Protein AF-A0A828PFV1-F1 (afdb_monomer_lite)

Structure (mmCIF, N/CA/C/O backbone):
data_AF-A0A828PFV1-F1
#
_entry.id   AF-A0A828PFV1-F1
#
loop_
_atom_site.group_PDB
_atom_site.id
_atom_site.type_symbol
_atom_site.label_atom_id
_atom_site.label_alt_id
_atom_site.label_comp_id
_atom_site.label_asym_id
_atom_site.label_entity_id
_atom_site.label_seq_id
_atom_site.pdbx_PDB_ins_code
_atom_site.Cartn_x
_atom_site.Cartn_y
_atom_site.Cartn_z
_atom_site.occupancy
_atom_site.B_iso_or_equiv
_atom_site.auth_seq_id
_atom_site.auth_comp_id
_atom_site.auth_asym_id
_atom_site.auth_atom_id
_atom_site.pdbx_PDB_model_num
ATOM 1 N N . MET A 1 1 ? -10.460 -6.094 15.264 1.00 78.19 1 MET A N 1
ATOM 2 C CA . MET A 1 1 ? -9.693 -6.177 16.524 1.00 78.19 1 MET A CA 1
ATOM 3 C C . MET A 1 1 ? -9.834 -4.834 17.204 1.00 78.19 1 MET A C 1
ATOM 5 O O . MET A 1 1 ? -9.758 -3.836 16.501 1.00 78.19 1 MET A O 1
ATOM 9 N N . ASP A 1 2 ? -10.087 -4.812 18.507 1.00 78.44 2 ASP A N 1
ATOM 10 C CA . ASP A 1 2 ? -9.957 -3.583 19.292 1.00 78.44 2 ASP A CA 1
ATOM 11 C C . ASP A 1 2 ? -8.466 -3.236 19.415 1.00 78.44 2 ASP A C 1
ATOM 13 O O . ASP A 1 2 ? -7.677 -4.075 19.853 1.00 78.44 2 ASP A O 1
ATOM 17 N N . SER A 1 3 ? -8.072 -2.035 18.992 1.00 75.31 3 SER A N 1
ATOM 18 C CA . SER A 1 3 ? -6.682 -1.572 19.023 1.00 75.31 3 SER A CA 1
ATOM 19 C C . SER A 1 3 ? -6.148 -1.373 20.440 1.00 75.31 3 SER A C 1
ATOM 21 O O . SER A 1 3 ? -4.940 -1.497 20.636 1.00 75.31 3 SER A O 1
ATOM 23 N N . HIS A 1 4 ? -7.019 -1.107 21.420 1.00 80.31 4 HIS A N 1
ATOM 24 C CA . HIS A 1 4 ? -6.623 -0.905 22.812 1.00 80.31 4 HIS A CA 1
ATOM 25 C C . HIS A 1 4 ? -6.461 -2.236 23.544 1.00 80.31 4 HIS A C 1
ATOM 27 O O . HIS A 1 4 ? -5.367 -2.549 24.012 1.00 80.31 4 HIS A O 1
ATOM 33 N N . ALA A 1 5 ? -7.506 -3.070 23.586 1.00 84.25 5 ALA A N 1
ATOM 34 C CA . ALA A 1 5 ? -7.426 -4.366 24.259 1.00 84.25 5 ALA A CA 1
ATOM 35 C C . ALA A 1 5 ? -6.659 -5.430 23.456 1.00 84.25 5 ALA A C 1
ATOM 37 O O . ALA A 1 5 ? -6.387 -6.507 23.984 1.00 84.25 5 ALA A O 1
ATOM 38 N N . LYS A 1 6 ? -6.353 -5.175 22.173 1.00 86.00 6 LYS A N 1
ATOM 39 C CA . LYS A 1 6 ? -5.768 -6.142 21.219 1.00 86.00 6 LYS A CA 1
ATOM 40 C C . LYS A 1 6 ? -6.583 -7.437 21.094 1.00 86.00 6 LYS A C 1
ATOM 42 O O . LYS A 1 6 ? -6.058 -8.486 20.725 1.00 86.00 6 LYS A O 1
ATOM 47 N N . LYS A 1 7 ? -7.887 -7.370 21.382 1.00 89.00 7 LYS A N 1
ATOM 48 C CA . LYS A 1 7 ? -8.810 -8.511 21.354 1.00 89.00 7 LYS A CA 1
ATOM 49 C C . LYS A 1 7 ? -9.615 -8.543 20.061 1.00 89.00 7 LYS A C 1
ATOM 51 O O . LYS A 1 7 ? -9.994 -7.514 19.491 1.00 89.00 7 LYS A O 1
ATOM 56 N N . VAL A 1 8 ? -9.904 -9.748 19.584 1.00 91.19 8 VAL A N 1
ATOM 57 C CA . VAL A 1 8 ? -10.877 -9.948 18.506 1.00 91.19 8 VAL A CA 1
ATOM 58 C C . VAL A 1 8 ? -12.273 -9.759 19.098 1.00 91.19 8 VAL A C 1
ATOM 60 O O . VAL A 1 8 ? -12.699 -10.540 19.937 1.00 91.19 8 VAL A O 1
ATOM 63 N N . VAL A 1 9 ? -12.968 -8.701 18.676 1.00 92.50 9 VAL A N 1
ATOM 64 C CA . VAL A 1 9 ? -14.318 -8.343 19.165 1.00 92.50 9 VAL A CA 1
ATOM 65 C C . VAL A 1 9 ? -15.443 -8.876 18.273 1.00 92.50 9 VAL A C 1
ATOM 67 O O . VAL A 1 9 ? -16.601 -8.927 18.673 1.00 92.50 9 VAL A O 1
ATOM 70 N N . TYR A 1 10 ? -15.101 -9.271 17.047 1.00 93.12 10 TYR A N 1
ATOM 71 C CA . TYR A 1 10 ? -16.018 -9.849 16.076 1.00 93.12 10 TYR A CA 1
ATOM 72 C C . TYR A 1 10 ? -15.243 -10.771 15.140 1.00 93.12 10 TYR A C 1
ATOM 74 O O . TYR A 1 10 ? -14.164 -10.407 14.664 1.00 93.12 10 TYR A O 1
ATOM 82 N N . HIS A 1 11 ? -15.812 -11.936 14.851 1.00 93.38 11 HIS A N 1
ATOM 83 C CA . HIS A 1 11 ? -15.366 -12.812 13.779 1.00 93.38 11 HIS A CA 1
ATOM 84 C C . HIS A 1 11 ? -16.589 -13.427 13.099 1.00 93.38 11 HIS A C 1
ATOM 86 O O . HIS A 1 11 ? -17.629 -13.635 13.721 1.00 93.38 11 HIS A O 1
ATOM 92 N N . GLN A 1 12 ? -16.464 -13.709 11.808 1.00 93.69 12 GLN A N 1
ATOM 93 C CA . GLN A 1 12 ? -17.506 -14.364 11.037 1.00 93.69 12 GLN A CA 1
ATOM 94 C C . GLN A 1 12 ? -16.853 -15.192 9.939 1.00 93.69 12 GLN A C 1
ATOM 96 O O . GLN A 1 12 ? -15.958 -14.712 9.248 1.00 93.69 12 GLN A O 1
ATOM 101 N N . ILE A 1 13 ? -17.322 -16.424 9.774 1.00 94.56 13 ILE A N 1
ATOM 102 C CA . ILE A 1 13 ? -16.930 -17.281 8.658 1.00 94.56 13 ILE A CA 1
ATOM 103 C C . ILE A 1 13 ? -17.975 -17.097 7.560 1.00 94.56 13 ILE A C 1
ATOM 105 O O . ILE A 1 13 ? -19.176 -17.199 7.810 1.00 94.56 13 ILE A O 1
ATOM 109 N N . VAL A 1 14 ? -17.524 -16.793 6.346 1.00 93.12 14 VAL A N 1
ATOM 110 C CA . VAL A 1 14 ? -18.384 -16.623 5.170 1.00 93.12 14 VAL A CA 1
ATOM 111 C C . VAL A 1 14 ? -17.837 -17.448 4.015 1.00 93.12 14 VAL A C 1
ATOM 113 O O . VAL A 1 14 ? -16.627 -17.579 3.857 1.00 93.12 14 VAL A O 1
ATOM 116 N N . ARG A 1 15 ? -18.728 -17.985 3.176 1.00 94.62 15 ARG A N 1
ATOM 117 C CA . ARG A 1 15 ? -18.330 -18.735 1.972 1.00 94.62 15 ARG A CA 1
ATOM 118 C C . ARG A 1 15 ? -17.729 -17.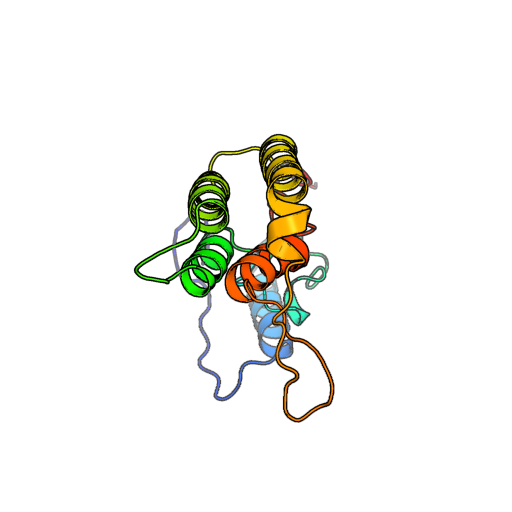828 0.895 1.00 94.62 15 ARG A C 1
ATOM 120 O O . ARG A 1 15 ? -16.835 -18.235 0.163 1.00 94.62 15 ARG A O 1
ATOM 127 N N . THR A 1 16 ? -18.241 -16.606 0.778 1.00 92.25 16 THR A N 1
ATOM 128 C CA . THR A 1 16 ? -17.770 -15.613 -0.191 1.00 92.25 16 THR A CA 1
ATOM 129 C C . THR A 1 16 ? -17.791 -14.244 0.458 1.00 92.25 16 THR A C 1
ATOM 131 O O . THR A 1 16 ? -18.819 -13.819 0.977 1.00 92.25 16 THR A O 1
ATOM 134 N N . GLU A 1 17 ? -16.663 -13.548 0.416 1.00 89.19 17 GLU A N 1
ATOM 135 C CA . GLU A 1 17 ? -16.531 -12.217 0.993 1.00 89.19 17 GLU A CA 1
ATOM 136 C C . GLU A 1 17 ? -17.305 -11.172 0.172 1.00 89.19 17 GLU A C 1
ATOM 138 O O . GLU A 1 17 ? -17.106 -11.017 -1.038 1.00 89.19 17 GLU A O 1
ATOM 143 N N . LYS A 1 18 ? -18.198 -10.439 0.844 1.00 89.94 18 LYS A N 1
ATOM 144 C CA . LYS A 1 18 ? -19.051 -9.398 0.260 1.00 89.94 18 LYS A CA 1
ATOM 145 C C . LYS A 1 18 ? -19.045 -8.161 1.148 1.00 89.94 18 LYS A C 1
ATOM 147 O O . LYS A 1 18 ? -19.048 -8.273 2.371 1.00 89.94 18 LYS A O 1
ATOM 152 N N . ASP A 1 19 ? -19.149 -6.992 0.525 1.00 87.19 19 ASP A N 1
ATOM 153 C CA . ASP A 1 19 ? -19.097 -5.692 1.209 1.00 87.19 19 ASP A CA 1
ATOM 154 C C . ASP A 1 19 ? -20.208 -5.547 2.265 1.00 87.19 19 ASP A C 1
ATOM 156 O O . ASP A 1 19 ? -20.008 -4.946 3.319 1.00 87.19 19 ASP A O 1
ATOM 160 N N . VAL A 1 20 ? -21.369 -6.169 2.021 1.00 89.38 20 VAL A N 1
ATOM 161 C CA . VAL A 1 20 ? -22.511 -6.184 2.950 1.00 89.38 20 VAL A CA 1
ATOM 162 C C . VAL A 1 20 ? -22.159 -6.767 4.322 1.00 89.38 20 VAL A C 1
ATOM 164 O O . VAL A 1 20 ? -22.649 -6.270 5.333 1.00 89.38 20 VAL A O 1
ATOM 167 N N . TYR A 1 21 ? -21.274 -7.766 4.392 1.00 92.00 21 TYR A N 1
ATOM 168 C CA . TYR A 1 21 ? -20.928 -8.398 5.667 1.00 92.00 21 TYR A CA 1
ATOM 169 C C . TYR A 1 21 ? -20.136 -7.464 6.580 1.00 92.00 21 TYR A C 1
ATOM 171 O O . TYR A 1 21 ? -20.307 -7.518 7.795 1.00 92.00 21 TYR A O 1
ATOM 179 N N . TYR A 1 22 ? -19.349 -6.548 6.015 1.00 90.44 22 TYR A N 1
ATOM 180 C CA . TYR A 1 22 ? -18.646 -5.534 6.799 1.00 90.44 22 TYR A CA 1
ATOM 181 C C . TYR A 1 22 ? -19.609 -4.502 7.375 1.00 90.44 22 TYR A C 1
ATOM 183 O O . TYR A 1 22 ? -19.496 -4.166 8.549 1.00 90.44 22 TYR A O 1
ATOM 191 N N . LYS A 1 23 ? -20.598 -4.055 6.588 1.00 89.62 23 LYS A N 1
ATOM 192 C CA . LYS A 1 23 ? -21.651 -3.148 7.076 1.00 89.62 23 LYS A CA 1
ATOM 193 C C . LYS A 1 23 ? -22.419 -3.770 8.243 1.00 89.62 23 LYS A C 1
ATOM 195 O O . LYS A 1 23 ? -22.591 -3.128 9.273 1.00 89.62 23 LYS A O 1
ATOM 200 N N . ILE A 1 24 ? -22.810 -5.039 8.104 1.00 92.19 24 ILE A N 1
ATOM 201 C CA . ILE A 1 24 ? -23.490 -5.794 9.166 1.00 92.19 24 ILE A CA 1
ATOM 202 C C . ILE A 1 24 ? -22.598 -5.911 10.408 1.00 92.19 24 ILE A C 1
ATOM 204 O O . ILE A 1 24 ? -23.056 -5.647 11.516 1.00 92.19 24 ILE A O 1
ATOM 208 N N . ALA A 1 25 ? -21.326 -6.282 10.241 1.00 92.88 25 ALA A N 1
ATOM 209 C CA . ALA A 1 25 ? -20.389 -6.417 11.354 1.00 92.88 25 ALA A CA 1
ATOM 210 C C . ALA A 1 25 ? -20.187 -5.095 12.111 1.00 92.88 25 ALA A C 1
ATOM 212 O O . ALA A 1 25 ? -20.198 -5.080 13.339 1.00 92.88 25 ALA A O 1
ATOM 213 N N . ILE A 1 26 ? -20.045 -3.984 11.386 1.00 91.31 26 ILE A N 1
ATOM 214 C CA . ILE A 1 26 ? -19.866 -2.648 11.964 1.00 91.31 26 ILE A CA 1
ATOM 215 C C . ILE A 1 26 ? -21.116 -2.206 12.725 1.00 91.31 26 ILE A C 1
ATOM 217 O O . ILE A 1 26 ? -20.994 -1.755 13.862 1.00 91.31 26 ILE A O 1
ATOM 221 N N . ASN A 1 27 ? -22.310 -2.391 12.157 1.00 92.38 27 ASN A N 1
ATOM 222 C CA . ASN A 1 27 ? -23.558 -2.057 12.848 1.00 92.38 27 ASN A CA 1
ATOM 223 C C . ASN A 1 27 ? -23.750 -2.889 14.119 1.00 92.38 27 ASN A C 1
ATOM 225 O O . ASN A 1 27 ? -24.043 -2.322 15.164 1.00 92.38 27 ASN A O 1
ATOM 229 N N . ARG A 1 28 ? -23.457 -4.195 14.084 1.00 94.12 28 ARG A N 1
ATOM 230 C CA . ARG A 1 28 ? -23.495 -5.054 15.283 1.00 94.12 28 ARG A CA 1
ATOM 231 C C . ARG A 1 28 ? -22.556 -4.584 16.389 1.00 94.12 28 ARG A C 1
ATOM 233 O O . ARG A 1 28 ? -22.851 -4.760 17.566 1.00 94.12 28 ARG A O 1
ATOM 240 N N . LEU A 1 29 ? -21.394 -4.042 16.031 1.00 93.50 29 LEU A N 1
ATOM 241 C CA . LEU A 1 29 ? -20.481 -3.458 17.012 1.00 93.50 29 LEU A CA 1
ATOM 242 C C . LEU A 1 29 ? -21.059 -2.152 17.577 1.00 93.50 29 LEU A C 1
ATOM 244 O O . LEU A 1 29 ? -21.051 -1.972 18.791 1.00 93.50 29 LEU A O 1
ATOM 248 N N . ARG A 1 30 ? -21.633 -1.284 16.739 1.00 92.50 30 ARG A N 1
ATOM 249 C CA . ARG A 1 30 ? -22.293 -0.046 17.196 1.00 92.50 30 ARG A CA 1
ATOM 250 C C . ARG A 1 30 ? -23.473 -0.319 18.132 1.00 92.50 30 ARG A C 1
ATOM 252 O O . ARG A 1 30 ? -23.561 0.306 19.180 1.00 92.50 30 ARG A O 1
ATOM 259 N N . GLU A 1 31 ? -24.317 -1.298 17.810 1.00 94.88 31 GLU A N 1
ATOM 260 C CA . GLU A 1 31 ? -25.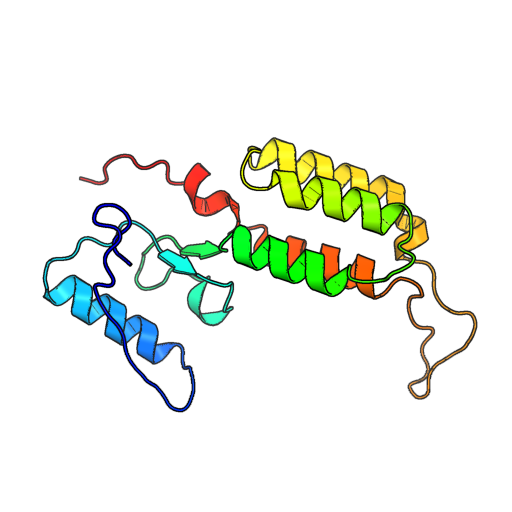443 -1.745 18.650 1.00 94.88 31 GLU A CA 1
ATOM 261 C C . GLU A 1 31 ? -24.988 -2.243 20.031 1.00 94.88 31 GLU A C 1
ATOM 263 O O . GLU A 1 31 ? -25.708 -2.104 21.014 1.00 94.88 31 GLU A O 1
ATOM 268 N N . LYS A 1 32 ? -23.767 -2.782 20.129 1.00 93.69 32 LYS A N 1
ATOM 269 C CA . LYS A 1 32 ? -23.138 -3.193 21.394 1.00 93.69 32 LYS A CA 1
ATOM 270 C C . LYS A 1 32 ? -22.459 -2.043 22.150 1.00 93.69 32 LYS A C 1
ATOM 272 O O . LYS A 1 32 ? -21.786 -2.297 23.145 1.00 93.69 32 LYS A O 1
ATOM 277 N N . GLY A 1 33 ? -22.586 -0.805 21.674 1.00 93.12 33 GLY A N 1
ATOM 278 C CA . GLY A 1 33 ? -22.000 0.382 22.295 1.00 93.12 33 GLY A CA 1
ATOM 279 C C . GLY A 1 33 ? -20.551 0.674 21.895 1.00 93.12 33 GLY A C 1
ATOM 280 O O . GLY A 1 33 ? -19.919 1.535 22.503 1.00 93.12 33 GLY A O 1
ATOM 281 N N . TYR A 1 34 ? -19.992 -0.002 20.883 1.00 90.94 34 TYR A N 1
ATOM 282 C CA . TYR A 1 34 ? -18.648 0.337 20.405 1.00 90.94 34 TYR A CA 1
ATOM 283 C C . TYR A 1 34 ? -18.659 1.647 19.608 1.00 90.94 34 TYR A C 1
ATOM 285 O O . TYR A 1 34 ? -19.327 1.760 18.577 1.00 90.94 34 TYR A O 1
ATOM 293 N N . MET A 1 35 ? -17.821 2.599 20.020 1.00 89.50 35 MET A N 1
ATOM 294 C CA . MET A 1 35 ? -17.507 3.798 19.240 1.00 89.50 35 MET A CA 1
ATOM 295 C C . MET A 1 35 ? -16.359 3.509 18.270 1.00 89.50 35 MET A C 1
ATOM 297 O O . MET A 1 35 ? -15.200 3.385 18.666 1.00 89.50 35 MET A O 1
ATOM 301 N N . ILE A 1 36 ? -16.675 3.384 16.982 1.00 88.69 36 ILE A N 1
ATOM 302 C CA . ILE A 1 36 ? -15.685 3.067 15.947 1.00 88.69 36 ILE A CA 1
ATOM 303 C C . ILE A 1 36 ? -15.100 4.371 15.402 1.00 88.69 36 ILE A C 1
ATOM 305 O O . ILE A 1 36 ? -15.758 5.086 14.654 1.00 88.69 36 ILE A O 1
ATOM 309 N N . GLN A 1 37 ? -13.853 4.664 15.767 1.00 87.00 37 GLN A N 1
ATOM 310 C CA . GLN A 1 37 ? -13.170 5.910 15.388 1.00 87.00 37 GLN A CA 1
ATOM 311 C C . GLN A 1 37 ? -12.585 5.863 13.968 1.00 87.00 37 GLN A C 1
ATOM 313 O O . GLN A 1 37 ? -12.579 6.856 13.242 1.00 87.00 37 GLN A O 1
ATOM 318 N N . SER A 1 38 ? -12.066 4.702 13.569 1.00 88.88 38 SER A N 1
ATOM 319 C CA . SER A 1 38 ? -11.475 4.486 12.249 1.00 88.88 38 SER A CA 1
ATOM 320 C C . SER A 1 38 ? -11.477 3.006 11.884 1.00 88.88 38 SER A C 1
ATOM 322 O O . SER A 1 38 ? -11.616 2.126 12.738 1.00 88.88 38 SER A O 1
ATOM 324 N N . ILE A 1 39 ? -11.312 2.728 10.594 1.00 90.12 39 ILE A N 1
ATOM 325 C CA . ILE A 1 39 ? -11.209 1.380 10.042 1.00 90.12 39 ILE A CA 1
ATOM 326 C C . ILE A 1 39 ? -9.887 1.279 9.289 1.00 90.12 39 ILE A C 1
ATOM 328 O O . ILE A 1 39 ? -9.598 2.080 8.409 1.00 90.12 39 ILE A O 1
ATOM 3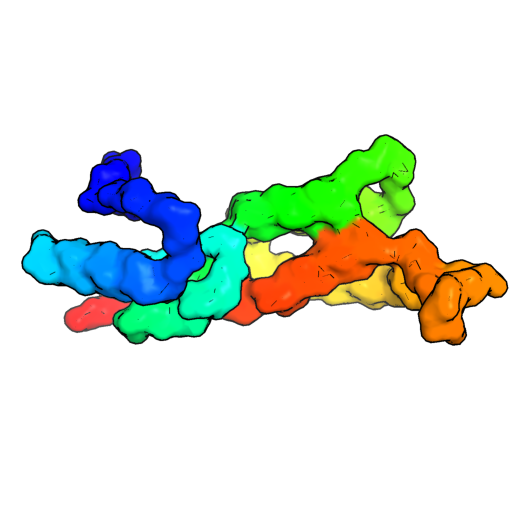32 N N . THR A 1 40 ? -9.084 0.261 9.589 1.00 92.06 40 THR A N 1
ATOM 333 C CA . THR A 1 40 ? -7.929 -0.107 8.759 1.00 92.06 40 THR A CA 1
ATOM 334 C C . THR A 1 40 ? -8.216 -1.440 8.080 1.00 92.06 40 THR A C 1
ATOM 336 O O . THR A 1 40 ? -8.472 -2.432 8.759 1.00 92.06 40 THR A O 1
ATOM 339 N N . CYS A 1 41 ? -8.175 -1.471 6.747 1.00 91.88 41 CYS A N 1
ATOM 340 C CA . CYS A 1 41 ? -8.479 -2.659 5.945 1.00 91.88 41 CYS A CA 1
ATOM 341 C C . CYS A 1 41 ? -7.332 -3.021 4.991 1.00 91.88 41 CYS A C 1
ATOM 343 O O . CYS A 1 41 ? -6.385 -2.263 4.803 1.00 91.88 41 CYS A O 1
ATOM 345 N N . ASP A 1 42 ? -7.402 -4.196 4.380 1.00 91.00 42 ASP A N 1
ATOM 346 C CA . ASP A 1 42 ? -6.398 -4.741 3.460 1.00 91.00 42 ASP A CA 1
ATOM 347 C C . ASP A 1 42 ? -6.420 -4.128 2.044 1.00 91.00 42 ASP A C 1
ATOM 349 O O . ASP A 1 42 ? -5.608 -4.503 1.198 1.00 91.00 42 ASP A O 1
ATOM 353 N N . GLY A 1 43 ? -7.327 -3.184 1.778 1.00 84.38 43 GLY A N 1
ATOM 354 C CA . GLY A 1 43 ? -7.416 -2.477 0.500 1.00 84.38 43 GLY A CA 1
ATOM 355 C C . GLY A 1 43 ? -8.504 -2.972 -0.443 1.00 84.38 43 GLY A C 1
ATOM 356 O O . GLY A 1 43 ? -8.465 -2.653 -1.641 1.00 84.38 43 GLY A O 1
ATOM 357 N N . ARG A 1 44 ? -9.484 -3.731 0.061 1.00 84.50 44 ARG A N 1
ATOM 358 C CA . ARG A 1 44 ? -10.704 -4.049 -0.685 1.00 84.50 44 ARG A CA 1
ATOM 359 C C . ARG A 1 44 ? -11.431 -2.761 -1.094 1.00 84.50 44 ARG A C 1
ATOM 361 O O . ARG A 1 44 ? -11.908 -2.000 -0.259 1.00 84.50 44 ARG A O 1
ATOM 368 N N . ARG A 1 45 ? -11.548 -2.526 -2.408 1.00 72.19 45 ARG A N 1
ATOM 369 C CA . ARG A 1 45 ? -12.078 -1.269 -2.983 1.00 72.19 45 ARG A CA 1
ATOM 370 C C . ARG A 1 45 ? -13.437 -0.845 -2.425 1.00 72.19 45 ARG A C 1
ATOM 372 O O . ARG A 1 45 ? -13.629 0.338 -2.177 1.00 72.19 45 ARG A O 1
ATOM 379 N N . GLY A 1 46 ? -14.353 -1.795 -2.238 1.00 75.88 46 GLY A N 1
ATOM 380 C CA . GLY A 1 46 ? -15.695 -1.527 -1.714 1.00 75.88 46 GLY A CA 1
ATOM 381 C C . GLY A 1 46 ? -15.720 -1.035 -0.265 1.00 75.88 46 GLY A C 1
ATOM 382 O O . GLY A 1 46 ? -16.724 -0.479 0.164 1.00 75.88 46 GLY A O 1
ATOM 383 N N . LEU A 1 47 ? -14.615 -1.203 0.469 1.00 79.38 47 LEU A N 1
ATOM 384 C CA . LEU A 1 47 ? -14.476 -0.798 1.868 1.00 79.38 47 LEU A CA 1
ATOM 385 C C . LEU A 1 47 ? -13.669 0.485 2.049 1.00 79.38 47 LEU A C 1
ATOM 387 O O . LEU A 1 47 ? -13.730 1.068 3.117 1.00 79.38 47 LEU A O 1
ATOM 391 N N . LEU A 1 48 ? -12.899 0.911 1.043 1.00 77.75 48 LEU A N 1
ATOM 392 C CA . LEU A 1 48 ? -12.030 2.088 1.161 1.00 77.75 48 LEU A CA 1
ATOM 393 C C . LEU A 1 48 ? -12.780 3.418 1.057 1.00 77.75 48 LEU A C 1
ATOM 395 O O . LEU A 1 48 ? -12.263 4.436 1.501 1.00 77.75 48 LEU A O 1
ATOM 399 N N . LYS A 1 49 ? -13.982 3.426 0.472 1.00 75.56 49 LYS A N 1
ATOM 400 C CA . LYS A 1 49 ? -14.891 4.572 0.596 1.00 75.56 49 LYS A CA 1
ATOM 401 C C . LYS A 1 49 ? -15.458 4.577 2.013 1.00 75.56 49 LYS A C 1
ATOM 403 O O . LYS A 1 49 ? -15.788 3.495 2.493 1.00 75.56 49 LYS A O 1
ATOM 408 N N . ASP A 1 50 ? -15.571 5.758 2.628 1.00 67.94 50 ASP A N 1
ATOM 409 C CA . ASP A 1 50 ? -16.025 5.922 4.015 1.00 67.94 50 ASP A CA 1
ATOM 410 C C . ASP A 1 50 ? -17.196 4.990 4.322 1.00 67.94 50 ASP A C 1
ATOM 412 O O . ASP A 1 50 ? -18.280 5.063 3.734 1.00 67.94 50 ASP A O 1
ATOM 416 N N . LEU A 1 51 ? -16.921 4.030 5.200 1.00 77.06 51 LEU A N 1
ATOM 417 C CA . LEU A 1 51 ? -17.850 2.965 5.503 1.00 77.06 51 LEU A CA 1
ATOM 418 C C . LEU A 1 51 ? -18.677 3.415 6.695 1.00 77.06 51 LEU A C 1
ATOM 420 O O . LEU A 1 51 ? -18.178 3.452 7.817 1.00 77.06 51 LEU A O 1
ATOM 424 N N . LEU A 1 52 ? -19.938 3.764 6.434 1.00 80.38 52 LEU A N 1
ATOM 425 C CA . LEU A 1 52 ? -20.852 4.290 7.453 1.00 80.38 52 LEU A CA 1
ATOM 426 C C . LEU A 1 52 ? -20.262 5.538 8.140 1.00 80.38 52 LEU A C 1
ATOM 428 O O . LEU A 1 52 ? -20.174 5.582 9.367 1.00 80.38 52 LEU A O 1
ATOM 432 N N . ASP A 1 53 ? -19.777 6.491 7.337 1.00 82.19 53 ASP A N 1
ATOM 433 C CA . ASP A 1 53 ? -19.164 7.757 7.784 1.00 82.19 53 ASP A CA 1
ATOM 434 C C . ASP A 1 53 ? -17.943 7.579 8.700 1.00 82.19 53 ASP A C 1
ATOM 436 O O . ASP A 1 53 ? -17.574 8.458 9.477 1.00 82.19 53 ASP A O 1
ATOM 440 N N . THR A 1 54 ? -17.300 6.412 8.618 1.00 86.25 54 THR A N 1
ATOM 441 C CA . THR A 1 54 ? -16.102 6.094 9.392 1.00 86.25 54 THR A CA 1
ATOM 442 C C . THR A 1 54 ? -14.875 6.168 8.498 1.00 86.25 54 THR A C 1
ATOM 444 O O . THR A 1 54 ? -14.795 5.473 7.478 1.00 86.25 54 THR A O 1
ATOM 447 N N . SER A 1 55 ? -13.899 6.977 8.921 1.00 88.50 55 SER A N 1
ATOM 448 C CA . SER A 1 55 ? -12.634 7.143 8.205 1.00 88.50 55 SER A CA 1
ATOM 449 C C . SER A 1 55 ? -11.974 5.786 7.960 1.00 88.50 55 SER A C 1
ATOM 451 O O . SER A 1 55 ? -11.765 4.996 8.887 1.00 88.50 55 SER A O 1
ATOM 453 N N . THR A 1 56 ? -11.677 5.494 6.692 1.00 89.81 56 THR A N 1
ATOM 454 C CA . THR A 1 56 ? -11.068 4.219 6.306 1.00 89.81 56 THR A CA 1
ATOM 455 C C . THR A 1 56 ? -9.660 4.400 5.749 1.00 89.81 56 THR A C 1
ATOM 457 O O . THR A 1 56 ? -9.355 5.311 4.977 1.00 89.81 56 THR A O 1
ATOM 460 N N . GLN A 1 57 ? -8.776 3.503 6.169 1.00 92.06 57 GLN A N 1
ATOM 461 C CA . GLN A 1 57 ? -7.360 3.496 5.863 1.00 92.06 57 GLN A CA 1
ATOM 462 C C . GLN A 1 57 ? -6.943 2.186 5.198 1.00 92.06 57 GLN A C 1
ATOM 464 O O . GLN A 1 57 ? -7.343 1.090 5.603 1.00 92.06 57 GLN A O 1
ATOM 469 N N . MET A 1 58 ? -6.060 2.308 4.210 1.00 94.25 58 MET A N 1
ATOM 470 C CA . MET A 1 58 ? -5.308 1.188 3.667 1.00 94.25 58 MET A CA 1
ATOM 471 C C . MET A 1 58 ? -4.244 0.744 4.673 1.00 94.25 58 MET A C 1
ATOM 473 O O . MET A 1 58 ? -3.381 1.521 5.080 1.00 94.25 58 MET A O 1
ATOM 477 N N . CYS A 1 59 ? -4.253 -0.534 5.031 1.00 94.25 59 CYS A N 1
ATOM 478 C CA . CYS A 1 59 ? -3.245 -1.122 5.893 1.00 94.25 59 CYS A CA 1
ATOM 479 C C . CYS A 1 59 ? -1.870 -1.062 5.219 1.00 94.25 59 CYS A C 1
ATOM 481 O O . CYS A 1 59 ? -1.607 -1.739 4.221 1.00 94.25 59 CYS A O 1
ATOM 483 N N . GLN A 1 60 ? -0.960 -0.293 5.814 1.00 95.62 60 GLN A N 1
ATOM 484 C CA . GLN A 1 60 ? 0.399 -0.119 5.308 1.00 95.62 60 GLN A CA 1
ATOM 485 C C . GLN A 1 60 ? 1.165 -1.449 5.220 1.00 95.62 60 GLN A C 1
ATOM 487 O O . GLN A 1 60 ? 1.874 -1.679 4.244 1.00 95.62 60 GLN A O 1
ATOM 492 N N . PHE A 1 61 ? 0.969 -2.372 6.169 1.00 94.62 61 PHE A N 1
ATOM 493 C CA . PHE A 1 61 ? 1.588 -3.704 6.126 1.00 94.62 61 PHE A CA 1
ATOM 494 C C . PHE A 1 61 ? 1.125 -4.529 4.920 1.00 94.62 61 PHE A C 1
ATOM 496 O O . PHE A 1 61 ? 1.952 -5.128 4.228 1.00 94.62 61 PHE A O 1
ATOM 503 N N . HIS A 1 62 ? -0.179 -4.522 4.627 1.00 95.12 62 HIS A N 1
ATOM 504 C CA . HIS A 1 62 ? -0.716 -5.192 3.443 1.00 95.12 62 HIS A CA 1
ATOM 505 C C . HIS A 1 62 ? -0.189 -4.548 2.159 1.00 95.12 62 HIS A C 1
ATOM 507 O O . HIS A 1 62 ? 0.218 -5.263 1.243 1.00 95.12 62 HIS A O 1
ATOM 513 N N . LEU A 1 63 ? -0.104 -3.214 2.103 1.00 96.38 63 LEU A N 1
ATOM 514 C CA . LEU A 1 63 ? 0.464 -2.522 0.946 1.00 96.38 63 LEU A CA 1
ATOM 515 C C . LEU A 1 63 ? 1.937 -2.890 0.721 1.00 96.38 63 LEU A C 1
ATOM 517 O O . LEU A 1 63 ? 2.324 -3.214 -0.404 1.00 96.38 63 LEU A O 1
ATOM 521 N N . VAL A 1 64 ? 2.746 -2.910 1.784 1.0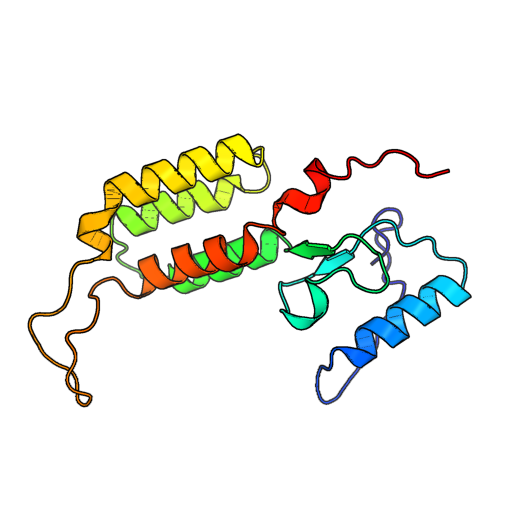0 96.50 64 VAL A N 1
ATOM 522 C CA . VAL A 1 64 ? 4.139 -3.377 1.724 1.00 96.50 64 VAL A CA 1
ATOM 523 C C . VAL A 1 64 ? 4.190 -4.804 1.183 1.00 96.50 64 VAL A C 1
ATOM 525 O O . VAL A 1 64 ? 4.955 -5.075 0.261 1.00 96.50 64 VAL A O 1
ATOM 528 N N . ALA A 1 65 ? 3.348 -5.715 1.677 1.00 95.75 65 ALA A N 1
ATOM 529 C CA . ALA A 1 65 ? 3.312 -7.097 1.200 1.00 95.75 65 ALA A CA 1
ATOM 530 C C . ALA A 1 65 ? 2.926 -7.211 -0.289 1.00 95.75 65 ALA A C 1
ATOM 532 O O . ALA A 1 65 ? 3.529 -8.005 -1.017 1.00 95.75 65 ALA A O 1
ATOM 533 N N . ILE A 1 66 ? 1.964 -6.410 -0.763 1.00 94.81 66 ILE A N 1
ATOM 534 C CA . ILE A 1 66 ? 1.570 -6.338 -2.180 1.00 94.81 66 ILE A CA 1
ATOM 535 C C . ILE A 1 66 ? 2.766 -5.918 -3.043 1.00 94.81 66 ILE A C 1
ATOM 537 O O . ILE A 1 66 ? 3.094 -6.589 -4.025 1.00 94.81 66 ILE A O 1
ATOM 541 N N . VAL A 1 67 ? 3.452 -4.840 -2.657 1.00 95.62 67 VAL A N 1
ATOM 542 C CA . VAL A 1 67 ? 4.611 -4.309 -3.389 1.00 95.62 67 VAL A CA 1
ATOM 543 C C . VAL A 1 67 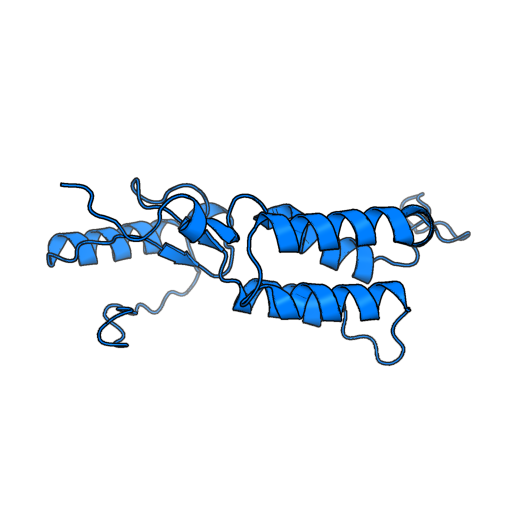? 5.771 -5.303 -3.372 1.00 95.62 67 VAL A C 1
ATOM 545 O O . VAL A 1 67 ? 6.339 -5.616 -4.417 1.00 95.62 67 VAL A O 1
ATOM 548 N N . MET A 1 68 ? 6.095 -5.870 -2.210 1.00 94.94 68 MET A N 1
ATOM 549 C CA . MET A 1 68 ? 7.177 -6.845 -2.067 1.00 94.94 68 MET A CA 1
ATOM 550 C C . MET A 1 68 ? 6.938 -8.100 -2.915 1.00 94.94 68 MET A C 1
ATOM 552 O O . MET A 1 68 ? 7.882 -8.617 -3.515 1.00 94.94 68 MET A O 1
ATOM 556 N N . ARG A 1 69 ? 5.683 -8.558 -3.018 1.00 94.06 69 ARG A N 1
ATOM 557 C CA . ARG A 1 69 ? 5.290 -9.701 -3.855 1.00 94.06 69 ARG A CA 1
ATOM 558 C C . ARG A 1 69 ? 5.462 -9.410 -5.341 1.00 94.06 69 ARG A C 1
ATOM 560 O O . ARG A 1 69 ? 6.042 -10.235 -6.043 1.00 94.06 69 ARG A O 1
ATOM 567 N N . ALA A 1 70 ? 5.024 -8.238 -5.805 1.00 91.88 70 ALA A N 1
ATOM 568 C CA . ALA A 1 70 ? 5.237 -7.809 -7.189 1.00 91.88 70 ALA A CA 1
ATOM 569 C C . ALA A 1 70 ? 6.737 -7.765 -7.540 1.00 91.88 70 ALA A C 1
ATOM 571 O O . ALA A 1 70 ? 7.152 -8.104 -8.646 1.00 91.88 70 ALA A O 1
ATOM 572 N N . LEU A 1 71 ? 7.570 -7.424 -6.559 1.00 93.62 71 LEU A N 1
ATOM 573 C CA . LEU A 1 71 ? 9.006 -7.225 -6.695 1.00 93.62 71 LEU A CA 1
ATOM 574 C C . LEU A 1 71 ? 9.866 -8.457 -6.308 1.00 93.62 71 LEU A C 1
ATOM 576 O O . LEU A 1 71 ? 11.068 -8.326 -6.074 1.00 93.62 71 LEU A O 1
ATOM 580 N N . ARG A 1 72 ? 9.298 -9.670 -6.225 1.00 83.94 72 ARG A N 1
ATOM 581 C CA . ARG A 1 72 ? 9.961 -10.879 -5.671 1.00 83.94 72 ARG A CA 1
ATOM 582 C C . ARG A 1 72 ? 11.109 -11.485 -6.520 1.00 83.94 72 ARG A C 1
ATOM 584 O O . ARG A 1 72 ? 11.676 -12.495 -6.122 1.00 83.94 72 ARG A O 1
ATOM 591 N N . LYS A 1 73 ? 11.500 -10.909 -7.663 1.00 78.50 73 LYS A N 1
ATOM 592 C CA . LYS A 1 73 ? 12.529 -11.498 -8.556 1.00 78.50 73 LYS A CA 1
ATOM 593 C C . LYS A 1 73 ? 13.891 -11.715 -7.860 1.00 78.50 73 LYS A C 1
ATOM 595 O O . LYS A 1 73 ? 14.342 -10.838 -7.126 1.00 78.50 73 LYS A O 1
ATOM 600 N N . LYS A 1 74 ? 14.552 -12.852 -8.156 1.00 69.62 74 LYS A N 1
ATOM 601 C CA . LYS A 1 74 ? 15.899 -13.231 -7.659 1.00 69.62 74 LYS A CA 1
ATOM 602 C C . LYS A 1 74 ? 16.966 -12.212 -8.071 1.00 69.62 74 LYS A C 1
ATOM 604 O O . LYS A 1 74 ? 17.698 -11.714 -7.226 1.00 69.62 74 LYS A O 1
ATOM 609 N N . HIS A 1 75 ? 17.000 -11.863 -9.356 1.00 71.06 75 HIS A N 1
ATOM 610 C CA . HIS A 1 75 ? 17.824 -10.775 -9.879 1.00 71.06 75 HIS A CA 1
ATOM 611 C C . HIS A 1 75 ? 16.920 -9.584 -10.145 1.00 71.06 75 HIS A C 1
ATOM 613 O O . HIS A 1 75 ? 16.126 -9.586 -11.088 1.00 71.06 75 HIS A O 1
ATOM 619 N N . GLN A 1 76 ? 16.981 -8.602 -9.250 1.00 78.62 76 GLN A N 1
ATOM 620 C CA . GLN A 1 76 ? 16.098 -7.455 -9.317 1.00 78.62 76 GLN A CA 1
ATOM 621 C C . GLN A 1 76 ? 16.818 -6.234 -9.901 1.00 78.62 76 GLN A C 1
ATOM 623 O O . GLN A 1 76 ? 17.891 -5.869 -9.402 1.00 78.62 76 GLN A O 1
ATOM 628 N N . PRO A 1 77 ? 16.218 -5.560 -10.901 1.00 87.31 77 PRO A N 1
ATOM 629 C CA . PRO A 1 77 ? 16.731 -4.299 -11.414 1.00 87.31 77 PRO A CA 1
ATOM 630 C C . PRO A 1 77 ? 16.933 -3.268 -10.302 1.00 87.31 77 PRO A C 1
ATOM 632 O O . PRO A 1 77 ? 16.260 -3.296 -9.266 1.00 87.31 77 PRO A O 1
ATOM 635 N N . HIS A 1 78 ? 17.848 -2.328 -10.532 1.00 93.81 78 HIS A N 1
ATOM 636 C CA . HIS A 1 78 ? 18.142 -1.248 -9.590 1.00 93.81 78 HIS A CA 1
ATOM 637 C C . HIS A 1 78 ? 16.878 -0.471 -9.178 1.00 93.81 78 HIS A C 1
ATOM 639 O O . HIS A 1 78 ? 16.620 -0.318 -7.985 1.00 93.81 78 HIS A O 1
ATOM 645 N N . ALA A 1 79 ? 16.021 -0.121 -10.146 1.00 95.62 79 ALA A N 1
ATOM 646 C CA . ALA A 1 79 ? 14.732 0.532 -9.904 1.00 95.62 79 ALA A CA 1
ATOM 647 C C . ALA A 1 79 ? 13.855 -0.234 -8.898 1.00 95.62 79 ALA A C 1
ATOM 649 O O . ALA A 1 79 ? 13.287 0.350 -7.974 1.00 95.62 79 ALA A O 1
ATOM 650 N N . GLY A 1 80 ? 13.775 -1.560 -9.038 1.00 96.06 80 GLY A N 1
ATOM 651 C CA . GLY A 1 80 ? 12.996 -2.407 -8.144 1.00 96.06 80 GLY A CA 1
ATOM 652 C C . GLY A 1 80 ? 13.585 -2.505 -6.732 1.00 96.06 80 GLY A C 1
ATOM 653 O O . GLY A 1 80 ? 12.826 -2.570 -5.763 1.00 96.06 80 GLY A O 1
ATOM 654 N N . ARG A 1 81 ? 14.918 -2.503 -6.596 1.00 95.62 81 ARG A N 1
ATOM 655 C CA . ARG A 1 81 ? 15.596 -2.484 -5.288 1.00 95.62 81 ARG A CA 1
ATOM 656 C C . ARG A 1 81 ? 15.347 -1.171 -4.552 1.00 95.62 81 ARG A C 1
ATOM 658 O O . ARG A 1 81 ? 14.967 -1.206 -3.386 1.00 95.62 81 ARG A O 1
ATOM 665 N N . GLU A 1 82 ? 15.468 -0.038 -5.240 1.00 97.31 82 GLU A N 1
ATOM 666 C CA . GLU A 1 82 ? 15.160 1.272 -4.656 1.00 97.31 82 GLU A CA 1
ATOM 667 C C . GLU A 1 82 ? 13.694 1.369 -4.211 1.00 97.31 82 GLU A C 1
ATOM 669 O O . GLU A 1 82 ? 13.423 1.796 -3.089 1.00 97.31 82 GLU A O 1
ATOM 674 N N . LEU A 1 83 ? 12.744 0.890 -5.026 1.00 97.44 83 LEU A N 1
ATOM 675 C CA . LEU A 1 83 ? 11.325 0.908 -4.654 1.00 97.44 83 LEU A CA 1
ATOM 676 C C . LEU A 1 83 ? 11.038 0.050 -3.411 1.00 97.44 83 LEU A C 1
ATOM 678 O O . LEU A 1 83 ? 10.222 0.437 -2.574 1.00 97.44 83 LEU A O 1
ATOM 682 N N . LYS A 1 84 ? 11.725 -1.093 -3.248 1.00 96.31 84 LYS A N 1
ATOM 683 C CA . LYS A 1 84 ? 11.646 -1.898 -2.015 1.00 96.31 84 LYS A CA 1
ATOM 684 C C . LYS A 1 84 ? 12.144 -1.123 -0.799 1.00 96.31 84 LYS A C 1
ATOM 686 O O . LYS A 1 84 ? 11.546 -1.235 0.268 1.00 96.31 84 LYS A O 1
ATOM 691 N N . THR A 1 85 ? 13.233 -0.374 -0.935 1.00 96.62 85 THR A N 1
ATOM 692 C CA . THR A 1 85 ? 13.751 0.451 0.162 1.00 96.62 85 THR A CA 1
ATOM 693 C C . THR A 1 85 ? 12.742 1.528 0.541 1.00 96.62 85 THR A C 1
ATOM 695 O O . THR A 1 85 ? 12.408 1.637 1.716 1.00 96.62 85 THR A O 1
ATOM 698 N N . ILE A 1 86 ? 12.173 2.233 -0.442 1.00 97.88 86 ILE A N 1
ATOM 699 C CA . ILE A 1 86 ? 11.153 3.266 -0.210 1.00 97.88 86 ILE A CA 1
ATOM 700 C C . ILE A 1 86 ? 9.922 2.673 0.479 1.00 97.88 86 ILE A C 1
ATOM 702 O O . ILE A 1 86 ? 9.501 3.175 1.516 1.00 97.88 86 ILE A O 1
ATOM 706 N N . VAL A 1 87 ? 9.354 1.573 -0.033 1.00 97.06 87 VAL A N 1
ATOM 707 C CA . VAL A 1 87 ? 8.117 1.018 0.544 1.00 97.06 87 VAL A CA 1
ATOM 708 C C . VAL A 1 87 ? 8.308 0.538 1.987 1.00 97.06 87 VAL A C 1
ATOM 710 O O . VAL A 1 87 ? 7.375 0.594 2.781 1.00 97.06 87 VAL A O 1
ATOM 713 N N . LYS A 1 88 ? 9.516 0.105 2.369 1.00 96.25 88 LYS A N 1
ATOM 714 C CA . LYS A 1 88 ? 9.819 -0.299 3.750 1.00 96.25 88 LYS A CA 1
ATOM 715 C C . LYS A 1 88 ? 9.786 0.867 4.740 1.00 96.25 88 LYS A C 1
ATOM 717 O O . LYS A 1 88 ? 9.548 0.615 5.920 1.00 96.25 88 LYS A O 1
ATOM 722 N N . THR A 1 89 ? 9.985 2.109 4.286 1.00 96.56 89 THR A N 1
ATOM 723 C CA . THR A 1 89 ? 9.884 3.297 5.152 1.00 96.56 89 THR A CA 1
ATOM 724 C C . THR A 1 89 ? 8.443 3.738 5.380 1.00 96.56 89 THR A C 1
ATOM 726 O O . THR A 1 89 ? 8.215 4.631 6.184 1.00 96.56 89 THR A O 1
ATOM 729 N N . LEU A 1 90 ? 7.459 3.116 4.716 1.00 95.25 90 LEU A N 1
ATOM 730 C CA . LEU A 1 90 ? 6.062 3.554 4.749 1.00 95.25 90 LEU A CA 1
ATOM 731 C C . LEU A 1 90 ? 5.499 3.695 6.175 1.00 95.25 90 LEU A C 1
ATOM 733 O O . LEU A 1 90 ? 4.759 4.629 6.445 1.00 95.25 90 LEU A O 1
ATOM 737 N N . LYS A 1 91 ? 5.895 2.799 7.087 1.00 91.25 91 LYS A N 1
ATOM 738 C CA . LYS A 1 91 ? 5.457 2.785 8.494 1.00 91.25 91 LYS A CA 1
ATOM 739 C C . LYS A 1 91 ? 6.074 3.875 9.380 1.00 91.25 91 LYS A C 1
ATOM 741 O O . LYS A 1 91 ? 5.674 4.011 10.528 1.00 91.25 91 LYS A O 1
ATOM 746 N N . SER A 1 92 ? 7.115 4.551 8.902 1.00 93.06 92 SER A N 1
ATOM 747 C CA . SER A 1 92 ? 7.949 5.463 9.696 1.00 93.06 92 SER A CA 1
ATOM 748 C C . SER A 1 92 ? 8.181 6.808 9.009 1.00 93.06 92 SER A C 1
ATOM 750 O O . SER A 1 92 ? 9.024 7.574 9.459 1.00 93.06 92 SER A O 1
ATOM 752 N N . SER A 1 93 ? 7.490 7.070 7.902 1.00 95.19 93 SER A N 1
ATOM 753 C CA . SER A 1 93 ? 7.557 8.328 7.160 1.00 95.19 93 SER A CA 1
ATOM 754 C C . SER A 1 93 ? 6.244 9.080 7.309 1.00 95.19 93 SER A C 1
ATOM 756 O O . SER A 1 93 ? 5.192 8.457 7.436 1.00 95.19 93 SER A O 1
ATOM 758 N N . SER A 1 94 ? 6.300 10.408 7.220 1.00 95.62 94 SER A N 1
ATOM 759 C CA . SER A 1 94 ? 5.086 11.200 6.987 1.00 95.62 94 SER A CA 1
ATOM 760 C C . SER A 1 94 ? 4.560 10.992 5.562 1.00 95.62 94 SER A C 1
ATOM 762 O O . SER A 1 94 ? 5.323 10.617 4.659 1.00 95.62 94 SER A O 1
ATOM 764 N N . LYS A 1 95 ? 3.283 11.314 5.317 1.00 95.94 95 LYS A N 1
ATOM 765 C CA . LYS A 1 95 ? 2.693 11.319 3.966 1.00 95.94 95 LYS A CA 1
ATOM 766 C C . LYS A 1 95 ? 3.555 12.079 2.961 1.00 95.94 95 LYS A C 1
ATOM 768 O O . LYS A 1 95 ? 3.847 11.567 1.878 1.00 95.94 95 LYS A O 1
ATOM 773 N N . ASN A 1 96 ? 3.955 13.299 3.316 1.00 96.50 96 ASN A N 1
ATOM 774 C CA . ASN A 1 96 ? 4.696 14.188 2.423 1.00 96.50 96 ASN A CA 1
ATOM 775 C C . ASN A 1 96 ? 6.085 13.628 2.100 1.00 96.50 96 ASN A C 1
ATOM 777 O O . ASN A 1 96 ? 6.460 13.557 0.932 1.00 96.50 96 ASN A O 1
ATOM 781 N N . GLU A 1 97 ? 6.821 13.170 3.112 1.00 97.62 97 GLU A N 1
ATOM 782 C CA . GLU A 1 97 ? 8.145 12.566 2.936 1.00 97.62 97 GLU A CA 1
ATOM 783 C C . GLU A 1 97 ? 8.083 11.315 2.049 1.00 97.62 97 GLU A C 1
ATOM 785 O O . GLU A 1 97 ? 8.875 11.162 1.113 1.00 97.62 97 GLU A O 1
ATOM 790 N N . PHE A 1 98 ? 7.118 10.427 2.307 1.00 98.06 98 PHE A N 1
ATOM 791 C CA . PHE A 1 98 ? 6.957 9.202 1.533 1.00 98.06 98 PHE A CA 1
ATOM 792 C C . PHE A 1 98 ? 6.604 9.500 0.068 1.00 98.06 98 PHE A C 1
ATOM 794 O O . PHE A 1 98 ? 7.209 8.927 -0.844 1.00 98.06 98 PHE A O 1
ATOM 801 N N . TYR A 1 99 ? 5.667 10.420 -0.182 1.00 97.62 99 TYR A N 1
ATOM 802 C CA . TYR A 1 99 ? 5.268 10.782 -1.545 1.00 97.62 99 TYR A CA 1
ATOM 803 C C . TYR A 1 99 ? 6.338 11.551 -2.303 1.00 97.62 99 TYR A C 1
ATOM 805 O O . TYR A 1 99 ? 6.491 11.308 -3.499 1.00 97.62 99 TYR A O 1
ATOM 813 N N . LEU A 1 100 ? 7.142 12.372 -1.630 1.00 98.25 100 LEU A N 1
ATOM 814 C CA . LEU A 1 100 ? 8.294 13.013 -2.254 1.00 98.25 100 LEU A CA 1
ATOM 815 C C . LEU A 1 100 ? 9.329 11.975 -2.717 1.00 98.25 100 LEU A C 1
ATOM 817 O O . LEU A 1 100 ? 9.772 12.007 -3.865 1.00 98.25 100 LEU A O 1
ATOM 821 N N . ARG A 1 101 ? 9.665 10.992 -1.868 1.00 98.31 101 ARG A N 1
ATOM 822 C CA . ARG A 1 101 ? 10.569 9.887 -2.245 1.00 98.31 101 ARG A CA 1
ATOM 823 C C . ARG A 1 101 ? 10.022 9.071 -3.414 1.00 98.31 101 ARG A C 1
ATOM 825 O O . ARG A 1 101 ? 10.759 8.764 -4.350 1.00 98.31 101 ARG A O 1
ATOM 832 N N . LEU A 1 102 ? 8.733 8.733 -3.373 1.00 98.12 102 LEU A N 1
ATOM 833 C CA . LEU A 1 102 ? 8.067 7.973 -4.431 1.00 98.12 102 LEU A CA 1
ATOM 834 C C . LEU A 1 102 ? 8.033 8.743 -5.760 1.00 98.12 102 LEU A C 1
ATOM 836 O O . LEU A 1 102 ? 8.238 8.150 -6.821 1.00 98.12 102 LEU A O 1
ATOM 840 N N . TYR A 1 103 ? 7.786 10.052 -5.703 1.00 98.19 103 TYR A N 1
ATOM 841 C CA . TYR A 1 103 ? 7.799 10.941 -6.861 1.00 98.19 103 TYR A CA 1
ATOM 842 C C . TYR A 1 103 ? 9.189 11.001 -7.501 1.00 98.19 103 TYR A C 1
ATOM 844 O O . TYR A 1 103 ? 9.327 10.715 -8.691 1.00 98.19 103 TYR A O 1
ATOM 852 N N . ASN A 1 104 ? 10.229 11.249 -6.701 1.00 98.50 104 ASN A N 1
ATOM 853 C CA . ASN A 1 104 ? 11.612 11.294 -7.178 1.00 98.50 104 ASN A CA 1
ATOM 854 C C . ASN A 1 104 ? 12.047 9.961 -7.802 1.00 98.50 104 ASN A C 1
ATOM 856 O O . ASN A 1 104 ? 12.671 9.942 -8.861 1.00 98.50 104 ASN A O 1
ATOM 860 N N . TRP A 1 105 ? 11.654 8.834 -7.201 1.00 98.38 105 TRP A N 1
ATOM 861 C CA . TRP A 1 105 ? 11.872 7.514 -7.792 1.00 98.38 105 TRP A CA 1
ATOM 862 C C . TRP A 1 105 ? 11.175 7.368 -9.153 1.00 98.38 105 TRP A C 1
ATOM 864 O O . TRP A 1 105 ? 11.769 6.858 -10.103 1.00 98.38 105 TRP A O 1
ATOM 874 N N . LYS A 1 106 ? 9.926 7.836 -9.281 1.00 97.94 106 LYS A N 1
ATOM 875 C CA . LYS A 1 106 ? 9.164 7.725 -10.532 1.00 97.94 106 LYS A CA 1
ATOM 876 C C . LYS A 1 106 ? 9.781 8.544 -11.665 1.00 97.94 106 LYS A C 1
ATOM 878 O O . LYS A 1 106 ? 9.750 8.057 -12.800 1.00 97.94 106 LYS A O 1
ATOM 883 N N . LEU A 1 107 ? 10.293 9.738 -11.358 1.00 98.19 107 LEU A N 1
ATOM 884 C CA . LEU A 1 107 ? 11.026 10.585 -12.301 1.00 98.19 107 LEU A CA 1
ATOM 885 C C . LEU A 1 107 ? 12.330 9.910 -12.729 1.00 98.19 107 LEU A C 1
ATOM 887 O O . LEU A 1 107 ? 12.538 9.677 -13.915 1.00 98.19 107 LEU A O 1
ATOM 891 N N . LYS A 1 108 ? 13.154 9.500 -11.756 1.00 98.31 108 LYS A N 1
ATOM 892 C CA . LYS A 1 108 ? 14.453 8.854 -11.995 1.00 98.31 108 LYS A CA 1
ATOM 893 C C . LYS A 1 108 ? 14.352 7.621 -12.895 1.00 98.31 108 LYS A C 1
ATOM 895 O O . LYS A 1 108 ? 15.231 7.384 -13.713 1.00 98.31 108 LYS A O 1
ATOM 900 N N . HIS A 1 109 ? 13.290 6.830 -12.742 1.00 97.75 109 HIS A N 1
ATOM 901 C CA . HIS A 1 109 ? 13.097 5.579 -13.485 1.00 97.75 109 HIS A CA 1
ATOM 902 C C . HIS A 1 109 ? 12.025 5.682 -14.570 1.00 97.75 109 HIS A C 1
ATOM 904 O O . HIS A 1 109 ? 11.457 4.664 -14.965 1.00 97.75 109 HIS A O 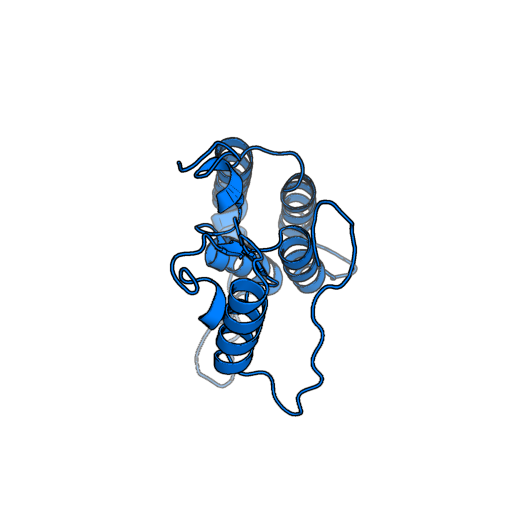1
ATOM 910 N N . GLN A 1 110 ? 11.681 6.886 -15.035 1.00 97.19 110 GLN A N 1
ATOM 911 C CA . GLN A 1 110 ? 10.591 7.061 -15.993 1.00 97.19 110 GLN A CA 1
ATOM 912 C C . GLN A 1 110 ? 10.832 6.318 -17.308 1.00 97.19 110 GLN A C 1
ATOM 914 O O . GLN A 1 110 ? 9.947 5.565 -17.726 1.00 97.19 110 GLN A O 1
ATOM 919 N N . ASP A 1 111 ? 12.015 6.474 -17.893 1.00 97.56 111 ASP A N 1
ATOM 920 C CA . ASP A 1 111 ? 12.376 5.841 -19.164 1.00 97.56 111 ASP A CA 1
ATOM 921 C C . ASP A 1 111 ? 12.470 4.327 -19.017 1.00 97.56 111 ASP A C 1
ATOM 923 O O . ASP A 1 111 ? 11.826 3.592 -19.765 1.00 97.56 111 ASP A O 1
ATOM 927 N N . PHE A 1 112 ? 13.140 3.864 -17.954 1.00 96.56 112 PHE A N 1
ATOM 928 C CA . PHE A 1 112 ? 13.167 2.455 -17.567 1.00 96.56 112 PHE A CA 1
ATOM 929 C C . PHE A 1 112 ? 11.749 1.879 -17.500 1.00 96.56 112 PHE A C 1
ATOM 931 O O . PHE A 1 112 ? 11.446 0.887 -18.144 1.00 96.56 112 PHE A O 1
ATOM 938 N N . LEU A 1 113 ? 10.820 2.520 -16.788 1.00 96.31 113 LEU A N 1
ATOM 939 C CA . LEU A 1 113 ? 9.450 2.016 -16.669 1.00 96.31 113 LEU A CA 1
ATOM 940 C C . LEU A 1 113 ? 8.698 2.007 -18.004 1.00 96.31 113 LEU A C 1
ATOM 942 O O . LEU A 1 113 ? 7.761 1.220 -18.150 1.00 96.31 113 LEU A O 1
ATOM 946 N N . ASN A 1 114 ? 9.033 2.895 -18.935 1.00 96.81 114 ASN A N 1
ATOM 947 C CA . ASN A 1 114 ? 8.358 3.020 -20.223 1.00 96.81 114 ASN A CA 1
ATOM 948 C C . ASN A 1 114 ? 8.962 2.139 -21.319 1.00 96.81 114 ASN A C 1
ATOM 950 O O . ASN A 1 114 ? 8.332 1.996 -22.365 1.00 96.81 114 ASN A O 1
ATOM 954 N N . GLU A 1 115 ? 10.099 1.495 -21.059 1.00 97.06 115 GLU A N 1
ATOM 955 C CA . GLU A 1 115 ? 10.735 0.567 -21.985 1.00 97.06 115 GLU A CA 1
ATOM 956 C C . GLU A 1 115 ? 9.785 -0.579 -22.381 1.00 97.06 115 GLU A C 1
ATOM 958 O O . GLU A 1 115 ? 9.209 -1.286 -21.536 1.00 97.06 115 GLU A O 1
ATOM 963 N N . ARG A 1 116 ? 9.624 -0.771 -23.693 1.00 96.00 116 ARG A N 1
ATOM 964 C CA . ARG A 1 116 ? 8.785 -1.810 -24.300 1.00 96.00 116 ARG A CA 1
ATOM 965 C C . ARG A 1 116 ? 9.641 -2.829 -25.035 1.00 96.00 116 ARG A C 1
ATOM 967 O O . ARG A 1 116 ? 10.746 -2.529 -25.458 1.00 96.00 116 ARG A O 1
ATOM 974 N N . SER A 1 117 ? 9.143 -4.056 -25.120 1.00 93.81 117 SER A N 1
ATOM 975 C CA . SER A 1 117 ? 9.756 -5.112 -25.919 1.00 93.81 117 SER A CA 1
ATOM 976 C C . SER A 1 117 ? 9.710 -4.749 -27.397 1.00 93.81 117 SER A C 1
ATOM 978 O O . SER A 1 117 ? 8.731 -4.164 -27.838 1.00 93.81 117 SER A O 1
ATOM 980 N N . ASP A 1 118 ? 10.721 -5.176 -28.145 1.00 94.12 118 ASP A N 1
ATOM 981 C CA . ASP A 1 118 ? 10.767 -5.058 -29.608 1.00 94.12 118 ASP A CA 1
ATOM 982 C C . ASP A 1 118 ? 9.911 -6.132 -30.304 1.00 94.12 118 ASP A C 1
ATOM 984 O O . ASP A 1 118 ? 9.732 -6.113 -31.517 1.00 94.12 118 ASP A O 1
ATOM 988 N N . LYS A 1 119 ? 9.370 -7.090 -29.536 1.00 94.25 119 LYS A N 1
ATOM 989 C CA . LYS A 1 119 ? 8.468 -8.135 -30.022 1.00 94.25 119 LYS A CA 1
ATOM 990 C C . LYS A 1 119 ? 7.038 -7.829 -29.605 1.00 94.25 119 LYS A C 1
ATOM 992 O O . LYS A 1 119 ? 6.754 -7.594 -28.428 1.00 94.25 119 LYS A O 1
ATOM 997 N N . GLN A 1 120 ? 6.139 -7.879 -30.575 1.00 94.44 120 GLN A N 1
ATOM 998 C CA . GLN A 1 120 ? 4.706 -7.767 -30.356 1.00 94.44 120 GLN A CA 1
ATOM 999 C C . GLN A 1 120 ? 4.166 -9.037 -29.684 1.00 94.44 120 GLN A C 1
ATOM 1001 O O . GLN A 1 120 ? 4.705 -10.128 -29.873 1.00 94.44 120 GLN A O 1
ATOM 1006 N N . ASN A 1 121 ? 3.109 -8.904 -28.889 1.00 92.94 121 ASN A N 1
ATOM 1007 C CA . ASN A 1 121 ? 2.362 -10.056 -28.394 1.00 92.94 121 ASN A CA 1
ATOM 1008 C C . ASN A 1 121 ? 1.226 -10.460 -29.351 1.00 92.94 121 ASN A C 1
ATOM 1010 O O . ASN A 1 121 ? 0.963 -9.793 -30.350 1.00 92.94 121 ASN A O 1
ATOM 1014 N N . GLU A 1 122 ? 0.510 -11.526 -28.997 1.00 91.75 122 GLU A N 1
ATOM 1015 C CA . GLU A 1 122 ? -0.625 -12.066 -29.761 1.00 91.75 122 GLU A CA 1
ATOM 1016 C C . GLU A 1 122 ? -1.735 -11.035 -30.034 1.00 91.75 122 GLU A C 1
ATOM 1018 O O . GLU A 1 122 ? -2.432 -11.129 -31.036 1.00 91.75 122 GLU A O 1
ATOM 1023 N N . GLN A 1 123 ? -1.895 -10.035 -29.161 1.00 91.00 123 GLN A N 1
ATOM 1024 C CA . GLN A 1 123 ? -2.945 -9.014 -29.258 1.00 91.00 123 GLN A CA 1
ATOM 1025 C C . GLN A 1 123 ? -2.512 -7.738 -29.991 1.00 91.00 123 GLN A C 1
ATOM 1027 O O . GLN A 1 123 ? -3.227 -6.739 -29.940 1.00 91.00 123 GLN A O 1
ATOM 1032 N N . GLY A 1 124 ? -1.347 -7.716 -30.636 1.00 91.88 124 GLY A N 1
ATOM 1033 C CA . GLY A 1 124 ? -0.986 -6.574 -31.473 1.00 91.88 124 GLY A CA 1
ATOM 1034 C C . GLY A 1 124 ? -0.132 -5.492 -30.809 1.00 91.88 124 GLY A C 1
ATOM 1035 O O . GLY A 1 124 ? 0.209 -4.514 -31.463 1.00 91.88 124 GLY A O 1
ATOM 1036 N N . TYR A 1 125 ? 0.227 -5.619 -29.526 1.00 92.94 125 TYR A N 1
ATOM 1037 C CA . TYR A 1 125 ? 0.931 -4.558 -28.799 1.00 92.94 125 TYR A CA 1
ATOM 1038 C C . TYR A 1 125 ? 2.311 -4.966 -28.283 1.00 92.94 125 TYR A C 1
ATOM 1040 O O . TYR A 1 125 ? 2.572 -6.114 -27.929 1.00 92.94 125 TYR A O 1
ATOM 1048 N N . PHE A 1 126 ? 3.200 -3.977 -28.177 1.00 94.75 126 PHE A N 1
ATOM 1049 C CA . PHE A 1 126 ? 4.535 -4.133 -27.602 1.00 94.75 126 PHE A CA 1
ATOM 1050 C C . PHE A 1 126 ? 4.467 -4.034 -26.072 1.00 94.75 126 PHE A C 1
ATOM 1052 O O . PHE A 1 126 ? 4.183 -2.954 -25.530 1.00 94.75 126 PHE A O 1
ATOM 1059 N N . PRO A 1 127 ? 4.674 -5.133 -25.331 1.00 94.19 127 PRO A N 1
ATOM 1060 C CA . PRO A 1 127 ? 4.527 -5.123 -23.887 1.00 94.19 127 PRO A CA 1
ATOM 1061 C C . PRO A 1 127 ? 5.663 -4.379 -23.186 1.00 94.19 127 PRO A C 1
ATOM 1063 O O . PRO A 1 127 ? 6.806 -4.408 -23.629 1.00 94.19 127 PRO A O 1
ATOM 1066 N N . TYR A 1 128 ? 5.379 -3.797 -22.021 1.00 94.69 128 TYR A N 1
ATOM 1067 C CA . TYR A 1 128 ? 6.423 -3.248 -21.151 1.00 94.69 128 TYR A CA 1
ATOM 1068 C C . TYR A 1 128 ? 7.392 -4.341 -20.685 1.00 94.69 128 TYR A C 1
ATOM 1070 O O . TYR A 1 128 ? 6.943 -5.415 -20.267 1.00 94.69 128 TYR A O 1
ATOM 1078 N N . LYS A 1 129 ? 8.698 -4.047 -20.684 1.00 94.25 129 LYS A N 1
ATOM 1079 C CA . LYS A 1 129 ? 9.728 -4.973 -20.177 1.00 94.25 129 LYS A CA 1
ATOM 1080 C C . LYS A 1 129 ? 9.665 -5.107 -18.648 1.00 94.25 129 LYS A C 1
ATOM 1082 O O . LYS A 1 129 ? 9.780 -6.204 -18.101 1.00 94.25 129 LYS A O 1
ATOM 1087 N N . HIS A 1 130 ? 9.351 -4.014 -17.952 1.00 94.19 130 HIS A N 1
ATOM 1088 C CA . HIS A 1 130 ? 9.411 -3.917 -16.483 1.00 94.19 130 HIS A CA 1
ATOM 1089 C C . HIS A 1 130 ? 8.022 -3.923 -15.834 1.00 94.19 130 HIS A C 1
ATOM 1091 O O . HIS A 1 130 ? 7.648 -3.038 -15.061 1.00 94.19 130 HIS A O 1
ATOM 1097 N N . ARG A 1 131 ? 7.201 -4.922 -16.193 1.00 92.00 131 ARG A N 1
ATOM 1098 C CA . ARG A 1 131 ? 5.794 -5.014 -15.748 1.00 92.00 131 ARG A CA 1
ATOM 1099 C C . ARG A 1 131 ? 5.646 -5.055 -14.226 1.00 92.00 131 ARG A C 1
ATOM 1101 O O . ARG A 1 131 ? 4.687 -4.502 -13.695 1.00 92.00 131 ARG A O 1
ATOM 1108 N N . ASN A 1 132 ? 6.587 -5.684 -13.528 1.00 93.88 132 ASN A N 1
ATOM 1109 C CA . ASN A 1 132 ? 6.531 -5.864 -12.079 1.00 93.88 132 ASN A CA 1
ATOM 1110 C C . ASN A 1 132 ? 6.728 -4.542 -11.335 1.00 93.88 132 ASN A C 1
ATOM 1112 O O . ASN A 1 132 ? 5.955 -4.223 -10.438 1.00 93.88 132 ASN A O 1
ATOM 1116 N N . GLU A 1 133 ? 7.720 -3.753 -11.735 1.00 95.94 133 GLU A N 1
ATOM 1117 C CA . GLU A 1 133 ? 8.011 -2.430 -11.190 1.00 95.94 133 GLU A CA 1
ATOM 1118 C C . GLU A 1 133 ? 6.862 -1.461 -11.484 1.00 95.94 133 GLU A C 1
ATOM 1120 O O . GLU A 1 133 ? 6.410 -0.745 -10.588 1.00 95.94 133 GLU A O 1
ATOM 1125 N N . ARG A 1 134 ? 6.309 -1.511 -12.706 1.00 95.50 134 ARG A N 1
ATOM 1126 C CA . ARG A 1 134 ? 5.096 -0.758 -13.058 1.00 95.50 134 ARG A CA 1
ATOM 1127 C C . ARG A 1 134 ? 3.907 -1.158 -12.188 1.00 95.50 134 ARG A C 1
ATOM 1129 O O . ARG A 1 134 ? 3.221 -0.285 -11.665 1.00 95.50 134 ARG A O 1
ATOM 1136 N N . SER A 1 135 ? 3.666 -2.458 -12.015 1.00 94.44 135 SER A N 1
ATOM 1137 C CA . SER A 1 135 ? 2.564 -2.964 -11.193 1.00 94.44 135 SER A CA 1
ATOM 1138 C C . SER A 1 135 ? 2.739 -2.598 -9.721 1.00 94.44 135 SER A C 1
ATOM 1140 O O . SER A 1 135 ? 1.767 -2.228 -9.073 1.00 94.44 135 SER A O 1
ATOM 1142 N N . ALA A 1 136 ? 3.961 -2.673 -9.191 1.00 96.44 136 ALA A N 1
ATOM 1143 C CA . ALA A 1 136 ? 4.279 -2.292 -7.820 1.00 96.44 136 ALA A CA 1
ATOM 1144 C C . ALA A 1 136 ? 3.983 -0.807 -7.569 1.00 96.44 136 ALA A C 1
ATOM 1146 O O . ALA A 1 136 ? 3.260 -0.471 -6.631 1.00 96.44 136 ALA A O 1
ATOM 1147 N N . TYR A 1 137 ? 4.470 0.073 -8.448 1.00 97.25 137 TYR A N 1
ATOM 1148 C CA . TYR A 1 137 ? 4.178 1.503 -8.385 1.00 97.25 137 TYR A CA 1
ATOM 1149 C C . TYR A 1 137 ? 2.674 1.791 -8.520 1.00 97.25 137 TYR A C 1
ATOM 1151 O O . TYR A 1 137 ? 2.114 2.561 -7.741 1.00 97.25 137 TYR A O 1
ATOM 1159 N N . ALA A 1 138 ? 1.995 1.133 -9.465 1.00 95.88 138 ALA A N 1
ATOM 1160 C CA . ALA A 1 138 ? 0.558 1.295 -9.672 1.00 95.88 138 ALA A CA 1
ATOM 1161 C C . ALA A 1 138 ? -0.268 0.864 -8.448 1.00 95.88 138 ALA A C 1
ATOM 1163 O O . ALA A 1 138 ? -1.276 1.502 -8.146 1.00 95.88 138 ALA A O 1
ATOM 1164 N N . SER A 1 139 ? 0.159 -0.176 -7.724 1.00 94.50 139 SER A N 1
ATOM 1165 C CA . SER A 1 139 ? -0.469 -0.584 -6.463 1.00 94.50 139 SER A CA 1
ATOM 1166 C C . SER A 1 139 ? -0.355 0.498 -5.393 1.00 94.50 139 SER A C 1
ATOM 1168 O O . SER A 1 139 ? -1.343 0.772 -4.725 1.00 94.50 139 SER A O 1
ATOM 1170 N N . ILE A 1 140 ? 0.799 1.160 -5.258 1.00 96.56 140 ILE A N 1
ATOM 1171 C CA . ILE A 1 140 ? 0.945 2.285 -4.319 1.00 96.56 140 ILE A CA 1
ATOM 1172 C C . ILE A 1 140 ? 0.032 3.435 -4.747 1.00 96.56 140 ILE A C 1
ATOM 1174 O O . ILE A 1 140 ? -0.773 3.905 -3.946 1.00 96.56 140 ILE A O 1
ATOM 1178 N N . LYS A 1 141 ? 0.087 3.824 -6.031 1.00 95.81 141 LYS A N 1
ATOM 1179 C CA . LYS A 1 141 ? -0.731 4.911 -6.591 1.00 95.81 141 LYS A CA 1
ATOM 1180 C C . LYS A 1 141 ? -2.226 4.694 -6.357 1.00 95.81 141 LYS A C 1
ATOM 1182 O O . LYS A 1 141 ? -2.933 5.626 -5.997 1.00 95.81 141 LYS A O 1
ATOM 1187 N N . ARG A 1 142 ? -2.696 3.454 -6.515 1.00 93.25 142 ARG A N 1
ATOM 1188 C CA . ARG A 1 142 ? -4.096 3.061 -6.301 1.00 93.25 142 ARG A CA 1
ATOM 1189 C C . ARG A 1 142 ? -4.614 3.398 -4.901 1.00 93.25 142 ARG A C 1
ATOM 1191 O O . ARG A 1 142 ? -5.809 3.630 -4.766 1.00 93.25 142 ARG A O 1
ATOM 1198 N N . TYR A 1 143 ? -3.751 3.390 -3.887 1.00 93.88 143 TYR A N 1
ATOM 1199 C CA . TYR A 1 143 ? -4.146 3.588 -2.494 1.00 93.88 143 TYR A CA 1
ATOM 1200 C C . TYR A 1 143 ? -3.680 4.928 -1.909 1.00 93.88 143 TYR A C 1
ATOM 1202 O O . TYR A 1 143 ? -3.911 5.157 -0.728 1.00 93.88 143 TYR A O 1
ATOM 1210 N N . MET A 1 144 ? -3.063 5.824 -2.692 1.00 93.44 144 MET A N 1
ATOM 1211 C CA . MET A 1 144 ? -2.452 7.064 -2.178 1.00 93.44 144 MET A CA 1
ATOM 1212 C C . MET A 1 144 ? -3.392 7.937 -1.332 1.00 93.44 144 MET A C 1
ATOM 1214 O O . MET A 1 144 ? -2.952 8.562 -0.366 1.00 93.44 144 MET A O 1
ATOM 1218 N N . ASP A 1 145 ? -4.689 7.946 -1.617 1.00 91.00 145 ASP A N 1
ATOM 1219 C CA . ASP A 1 145 ? -5.632 8.749 -0.831 1.00 91.00 145 ASP A CA 1
ATOM 1220 C C . ASP A 1 145 ? -5.968 8.141 0.539 1.00 91.00 145 ASP A C 1
ATOM 1222 O O . ASP A 1 145 ? -6.457 8.855 1.416 1.00 91.00 145 ASP A O 1
ATOM 1226 N N . TYR A 1 146 ? -5.637 6.860 0.736 1.00 92.69 146 TYR A N 1
ATOM 1227 C CA . TYR A 1 146 ? -6.033 6.036 1.879 1.00 92.69 146 TYR A CA 1
ATOM 1228 C C . TYR A 1 146 ? -4.863 5.556 2.754 1.00 92.69 146 TYR A C 1
ATOM 1230 O O . TYR A 1 146 ? -5.102 4.966 3.800 1.00 92.69 146 TYR A O 1
ATOM 1238 N N . ILE A 1 147 ? -3.601 5.724 2.341 1.00 94.81 147 ILE A N 1
ATOM 1239 C CA . ILE A 1 147 ? -2.427 5.184 3.070 1.00 94.81 147 ILE A CA 1
ATOM 1240 C C . ILE A 1 147 ? -2.145 5.938 4.380 1.00 94.81 147 ILE A C 1
ATOM 1242 O O . ILE A 1 147 ? -1.707 5.333 5.358 1.00 94.81 147 ILE A O 1
ATOM 1246 N N . PHE A 1 148 ? -2.381 7.250 4.379 1.00 94.94 148 PHE A N 1
ATOM 1247 C CA . PHE A 1 148 ? -2.083 8.169 5.484 1.00 94.94 148 PHE A CA 1
ATOM 1248 C C . PHE A 1 148 ? -3.354 8.866 5.989 1.00 94.94 148 PHE A C 1
ATOM 1250 O O . PHE A 1 148 ? -3.328 10.040 6.353 1.00 94.94 148 PHE A O 1
ATOM 1257 N N . THR A 1 149 ? -4.499 8.174 5.964 1.00 92.06 149 THR A N 1
ATOM 1258 C CA . THR A 1 149 ? -5.772 8.725 6.463 1.00 92.06 149 THR A CA 1
ATOM 1259 C C . THR A 1 149 ? -5.646 9.174 7.923 1.00 92.06 149 THR A C 1
ATOM 1261 O O . THR A 1 149 ? -6.177 10.225 8.277 1.00 92.06 149 THR A O 1
ATOM 1264 N N . TYR A 1 150 ? -4.870 8.451 8.739 1.00 89.44 150 TYR A N 1
ATOM 1265 C CA . TYR A 1 150 ? -4.595 8.796 10.138 1.00 89.44 150 TYR A CA 1
ATOM 1266 C C . TYR A 1 150 ? -3.939 10.176 10.332 1.00 89.44 150 TYR A C 1
ATOM 1268 O O . TYR A 1 150 ? -4.107 10.775 11.387 1.00 89.44 150 TYR A O 1
ATOM 1276 N N . GLU A 1 151 ? -3.213 10.705 9.338 1.00 91.00 151 GLU A N 1
ATOM 1277 C CA . GLU A 1 151 ? -2.608 12.045 9.429 1.00 91.00 151 GLU A CA 1
ATOM 1278 C C . GLU A 1 151 ? -3.634 13.165 9.204 1.00 91.00 151 GLU A C 1
ATOM 1280 O O . GLU A 1 151 ? -3.436 14.282 9.670 1.00 91.00 151 GLU A O 1
ATOM 1285 N N . LYS A 1 152 ? -4.737 12.881 8.493 1.00 83.50 152 LYS A N 1
ATOM 1286 C CA . LYS A 1 152 ? -5.834 13.842 8.264 1.00 83.50 152 LYS A CA 1
ATOM 1287 C C . LYS A 1 152 ? -6.801 13.908 9.442 1.00 83.50 152 LYS A C 1
ATOM 1289 O O . LYS A 1 152 ? -7.405 14.947 9.683 1.00 83.50 152 LYS A O 1
ATOM 1294 N N . TYR A 1 153 ? -6.955 12.786 10.137 1.00 74.69 153 TYR A N 1
ATOM 1295 C CA . TYR A 1 153 ? -7.803 12.644 11.313 1.00 74.69 153 TYR A CA 1
ATOM 1296 C C . TYR A 1 153 ? -6.929 12.201 12.489 1.00 74.69 153 TYR A C 1
ATOM 1298 O O . TYR A 1 153 ? -7.043 11.050 12.923 1.00 74.69 153 TYR A O 1
ATOM 1306 N N . PRO A 1 154 ? -6.009 13.064 12.970 1.00 62.41 154 PRO A N 1
ATOM 1307 C CA . PRO A 1 154 ? -5.237 12.750 14.162 1.00 62.41 154 PRO A CA 1
ATOM 1308 C C . PRO A 1 154 ? -6.221 12.413 15.280 1.00 62.41 154 PRO A C 1
ATOM 1310 O O . PRO A 1 154 ? -7.251 13.073 15.412 1.00 62.41 154 PRO A O 1
ATOM 1313 N N . ALA A 1 155 ? -5.945 11.341 16.025 1.00 54.66 155 ALA A N 1
ATOM 1314 C CA . ALA A 1 155 ? -6.802 10.885 17.112 1.00 54.66 155 ALA A CA 1
ATOM 1315 C C . ALA A 1 155 ? -7.014 12.043 18.101 1.00 54.66 155 ALA A C 1
ATOM 1317 O O . ALA A 1 155 ? -6.131 12.382 18.884 1.00 54.66 155 ALA A O 1
ATOM 1318 N N . GLY A 1 156 ? -8.166 12.696 17.984 1.00 47.28 156 GLY A N 1
ATOM 1319 C CA . GLY A 1 156 ? -8.435 13.993 18.582 1.00 47.28 156 GLY A CA 1
ATOM 1320 C C . GLY A 1 156 ? -9.916 14.311 18.453 1.00 47.28 156 GLY A C 1
ATOM 1321 O O . GLY A 1 156 ? -10.330 14.973 17.512 1.00 47.28 156 GLY A O 1
ATOM 1322 N N . ILE A 1 157 ? -10.680 13.731 19.382 1.00 45.72 157 ILE A N 1
ATOM 1323 C CA . ILE A 1 157 ? -11.959 14.199 19.936 1.00 45.72 157 ILE A CA 1
ATOM 1324 C C . ILE A 1 157 ? -12.902 14.850 18.911 1.00 45.72 157 ILE A C 1
ATOM 1326 O O . ILE A 1 157 ? -12.832 16.046 18.642 1.00 45.72 157 ILE A O 1
ATOM 1330 N N . LYS A 1 158 ? -13.863 14.071 18.407 1.00 39.75 158 LYS A N 1
ATOM 1331 C CA . LYS A 1 158 ? -15.156 14.643 18.021 1.00 39.75 158 LYS A CA 1
ATOM 1332 C C . LYS A 1 158 ? -16.111 14.432 19.194 1.00 39.75 158 LYS A C 1
ATOM 1334 O O . LYS A 1 158 ? -16.219 13.302 19.665 1.00 39.75 158 LYS A O 1
ATOM 1339 N N . TYR A 1 159 ? -16.642 15.563 19.659 1.00 41.62 159 TYR A N 1
ATOM 1340 C CA . TYR A 1 159 ? -17.563 15.777 20.778 1.00 41.62 159 TYR A CA 1
ATOM 1341 C C . TYR A 1 159 ? -18.672 14.733 20.894 1.00 41.62 159 TYR A C 1
ATOM 1343 O O . TYR A 1 159 ? -19.187 14.312 19.833 1.00 41.62 159 TYR A O 1
#

Organism: NCBI:txid754256

Radius of gyration: 19.28 Å; chains: 1; bounding box: 44×34×56 Å

Sequence (159 aa):
MDSHAKKVVYHQIVRTEKDVYYKIAINRLREKGYMIQSITCDGRRGLLKDLLDTSTQMCQFHLVAIVMRALRKKHQPHAGRELKTIVKTLKSSSKNEFYLRLYNWKLKHQDFLNERSDKQNEQGYFPYKHRNERSAYASIKRYMDYIFTYEKYPAGIKY

pLDDT: mean 89.9, std 10.52, range [39.75, 98.5]

Secondary structure (DSSP, 8-state):
--TTT---------SS--HHHHHHHHHHHHHTT-----EEES--HHHHS-BTTB-EEE-HHHHHHHHHHHT--SS--HHHHHHHHHHHTGGGS-HHHHHHHHHHHHHHTHHHHH-B-SS--TTS---BTTHHHHHHHHHHHHHTTTTTHHHHS-S----

InterPro domains:
  IPR001207 Transposase, mutator type [PF00872] (6-99)

Foldseek 3Di:
DPPVVPDDPDDDDDPDDDLVVVLVRVVVCVVVVDDQAAAEDLCDPSPCPCRVVHHYAHDLVSLLVQLCVLQVDPDGDPLSVQVNVLSVCLVPDALVRSVVSLVVSCVVCVVVQVDFDPDDDPVGDTHGPSVSSVSSSVSCVSRSVHHVSCVVVPPDDDD